Protein AF-A0A846WDI9-F1 (afdb_monomer)

Organism: NCBI:txid356147

Mean predicted aligned error: 8.76 Å

Solvent-accessible surface area (backbone atoms only — not comparable to full-atom values): 3375 Å² total; per-residue (Å²): 132,84,63,70,65,61,56,54,55,46,56,62,43,53,68,53,34,74,59,58,78,78,69,93,44,66,69,56,18,51,50,44,25,63,73,31,49,90,51,39,86,82,26,49,28,22,46,51,16,49,54,53,49,52,65,78,74,110

Secondary structure (DSSP, 8-state):
---HHHHHHHHHHHHHTS-----SSHHHHHHHHHHTGGGGGGSHHHHHHHHHHHHH--

pLDDT: mean 73.41, std 16.81, range [37.28, 91.88]

Sequence (58 aa):
MRRLDDLAVCEESDRDCTDPGSFASYNEAYSALKLHDAHGPQCQRHLAATAFVAAEHD

Foldseek 3Di:
DPDPVVVVLVVVVVVVLPDLDADPDLVRLVVQLVSCVVVPPVRNNVVRSVVVNVVVVD

Radius of gyration: 12.15 Å; Cα contacts (8 Å, |Δi|>4): 47; chains: 1; bounding box: 27×27×32 Å

Structure (mmCIF, N/CA/C/O backbone):
data_AF-A0A846WDI9-F1
#
_entry.id   AF-A0A846WDI9-F1
#
loop_
_atom_site.group_PDB
_atom_site.id
_atom_site.type_symbol
_atom_site.label_atom_id
_atom_site.label_a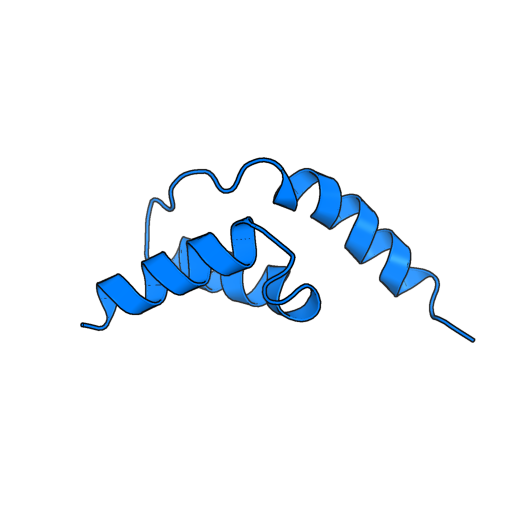lt_id
_atom_site.label_comp_id
_atom_site.label_asym_id
_atom_site.label_entity_id
_atom_site.label_seq_id
_atom_site.pdbx_PDB_ins_code
_atom_site.Cartn_x
_atom_site.Cartn_y
_atom_site.Cartn_z
_atom_site.occupancy
_atom_site.B_iso_or_equiv
_atom_site.auth_seq_id
_atom_site.auth_comp_id
_atom_site.auth_asym_id
_atom_site.auth_atom_id
_atom_site.pdbx_PDB_model_num
ATOM 1 N N . MET A 1 1 ? -17.614 5.056 24.386 1.00 37.28 1 MET A N 1
ATOM 2 C CA . MET A 1 1 ? -16.816 6.237 23.997 1.00 37.28 1 MET A CA 1
ATOM 3 C C . MET A 1 1 ? -15.975 5.838 22.793 1.00 37.28 1 MET A C 1
ATOM 5 O O . MET A 1 1 ? -15.062 5.044 22.967 1.00 37.28 1 MET A O 1
ATOM 9 N N . ARG A 1 2 ? -16.340 6.272 21.576 1.00 41.12 2 ARG A N 1
ATOM 10 C CA . ARG A 1 2 ? -15.451 6.148 20.405 1.00 41.12 2 ARG A CA 1
ATOM 11 C C . ARG A 1 2 ? -14.305 7.138 20.615 1.00 41.12 2 ARG A C 1
ATOM 13 O O . ARG A 1 2 ? -14.583 8.284 20.966 1.00 41.12 2 ARG A O 1
ATOM 20 N N . ARG A 1 3 ? -13.056 6.674 20.526 1.00 45.03 3 ARG A N 1
ATOM 21 C CA . ARG A 1 3 ? -11.874 7.525 20.702 1.00 45.03 3 ARG A CA 1
ATOM 22 C C . ARG A 1 3 ? -11.880 8.576 19.599 1.00 45.03 3 ARG A C 1
ATOM 24 O O . ARG A 1 3 ? -12.043 8.238 18.434 1.00 45.03 3 ARG A O 1
ATOM 31 N N . LEU A 1 4 ? -11.731 9.838 19.984 1.00 45.62 4 LEU A N 1
ATOM 32 C CA . LEU A 1 4 ? -11.543 10.946 19.047 1.00 45.62 4 LEU A CA 1
ATOM 33 C C . LEU A 1 4 ? -10.260 10.763 18.208 1.00 45.62 4 LEU A C 1
ATOM 35 O O . LEU A 1 4 ? -10.207 11.268 17.094 1.00 45.62 4 LEU A O 1
ATOM 39 N N . ASP A 1 5 ? -9.295 9.965 18.686 1.00 49.81 5 ASP A N 1
ATOM 40 C CA . ASP A 1 5 ? -8.102 9.555 17.931 1.00 49.81 5 ASP A CA 1
ATOM 41 C C . ASP A 1 5 ? -8.402 8.761 16.648 1.00 49.81 5 ASP A C 1
ATOM 43 O O . ASP A 1 5 ? -7.684 8.923 15.668 1.00 49.81 5 ASP A O 1
ATOM 47 N N . ASP A 1 6 ? -9.464 7.943 16.604 1.00 48.81 6 ASP A N 1
ATOM 48 C CA . ASP A 1 6 ? -9.814 7.168 15.397 1.00 48.81 6 ASP A CA 1
ATOM 49 C C . ASP A 1 6 ? -10.249 8.082 14.240 1.00 48.81 6 ASP A C 1
ATOM 51 O O . ASP A 1 6 ? -9.968 7.802 13.080 1.00 48.81 6 ASP A O 1
ATOM 55 N N . LEU A 1 7 ? -10.927 9.194 14.546 1.00 47.25 7 LEU A N 1
ATOM 56 C CA . LEU A 1 7 ? -11.384 10.148 13.531 1.00 47.25 7 LEU A CA 1
ATOM 57 C C . LEU A 1 7 ? -10.235 10.993 12.981 1.00 47.25 7 LEU A C 1
ATOM 59 O O . LEU A 1 7 ? -10.221 11.258 11.787 1.00 47.25 7 LEU A O 1
ATOM 63 N N . ALA A 1 8 ? -9.265 11.370 13.817 1.00 50.19 8 ALA A N 1
ATOM 64 C CA . ALA A 1 8 ? -8.097 12.129 13.374 1.00 50.19 8 ALA A CA 1
ATOM 65 C C . ALA A 1 8 ? -7.153 11.278 12.507 1.00 50.19 8 ALA A C 1
ATOM 67 O O . ALA A 1 8 ? -6.684 11.754 11.476 1.00 50.19 8 ALA A O 1
ATOM 68 N N . VAL A 1 9 ? -6.936 10.004 12.872 1.00 51.41 9 VAL A N 1
ATOM 69 C CA . VAL A 1 9 ? -6.206 9.044 12.022 1.00 51.41 9 VAL A CA 1
ATOM 70 C C . VAL A 1 9 ? -6.930 8.856 10.691 1.00 51.41 9 VAL A C 1
ATOM 72 O O . VAL A 1 9 ? -6.277 8.876 9.648 1.00 51.41 9 VAL A O 1
ATOM 75 N N . CYS A 1 10 ? -8.264 8.746 10.715 1.00 53.44 10 CYS A N 1
ATOM 76 C CA . CYS A 1 10 ? -9.069 8.694 9.500 1.00 53.44 10 CYS A CA 1
ATOM 77 C C . CYS A 1 10 ? -8.956 9.976 8.666 1.00 53.44 10 CYS A C 1
ATOM 79 O O . CYS A 1 10 ? -8.747 9.845 7.476 1.00 53.44 10 CYS A O 1
ATOM 81 N N . GLU A 1 11 ? -9.042 11.191 9.223 1.00 53.41 11 GLU A N 1
ATOM 82 C CA . GLU A 1 11 ? -8.988 12.438 8.432 1.00 53.41 11 GLU A CA 1
ATOM 83 C C . GLU A 1 11 ? -7.609 12.709 7.810 1.00 53.41 11 GLU A C 1
ATOM 85 O O . GLU A 1 11 ? -7.522 13.153 6.662 1.00 53.41 11 GLU A O 1
ATOM 90 N N . GLU A 1 12 ? -6.523 12.429 8.537 1.00 51.34 12 GLU A N 1
ATOM 91 C CA . GLU A 1 12 ? -5.165 12.558 7.994 1.00 51.34 12 GLU A CA 1
ATOM 92 C C . GLU A 1 12 ? -4.905 11.486 6.923 1.00 51.34 12 GLU A C 1
ATOM 94 O O . GLU A 1 12 ? -4.325 11.771 5.876 1.00 51.34 12 GLU A O 1
ATOM 99 N N . SER A 1 13 ? -5.444 10.281 7.124 1.00 52.91 13 SER A N 1
ATOM 100 C CA . SER A 1 13 ? -5.344 9.190 6.154 1.00 52.91 13 SER A CA 1
ATOM 101 C C . SER A 1 13 ? -6.313 9.301 4.979 1.00 52.91 13 SER A C 1
ATOM 103 O O . SER A 1 13 ? -6.005 8.766 3.922 1.00 52.91 13 SER A O 1
ATOM 105 N N . ASP A 1 14 ? -7.448 9.995 5.108 1.00 55.03 14 ASP A N 1
ATOM 106 C CA . ASP A 1 14 ? -8.402 10.246 4.016 1.00 55.03 14 ASP A CA 1
ATOM 107 C C . ASP A 1 14 ? -7.728 11.086 2.925 1.00 55.03 14 ASP A C 1
ATOM 109 O O . ASP A 1 14 ? -7.863 10.797 1.737 1.00 55.03 14 ASP A O 1
ATOM 113 N N . ARG A 1 15 ? -6.897 12.061 3.333 1.00 53.78 15 ARG A N 1
ATOM 114 C CA . ARG A 1 15 ? -6.021 12.812 2.419 1.00 53.78 15 ARG A CA 1
ATOM 115 C C . ARG A 1 15 ? -5.014 11.916 1.697 1.00 53.78 15 ARG A C 1
ATOM 117 O O . ARG A 1 15 ? -4.775 12.120 0.506 1.00 53.78 15 ARG A O 1
ATOM 124 N N . ASP A 1 16 ? -4.451 10.927 2.385 1.00 60.84 16 ASP A N 1
ATOM 125 C CA . ASP A 1 16 ? -3.490 9.973 1.813 1.00 60.84 16 ASP A CA 1
ATOM 126 C C . ASP A 1 16 ? -4.144 8.819 1.026 1.00 60.84 16 ASP A C 1
ATOM 128 O O . ASP A 1 16 ? -3.472 8.160 0.232 1.00 60.84 16 ASP A O 1
ATOM 132 N N . CYS A 1 17 ? -5.448 8.571 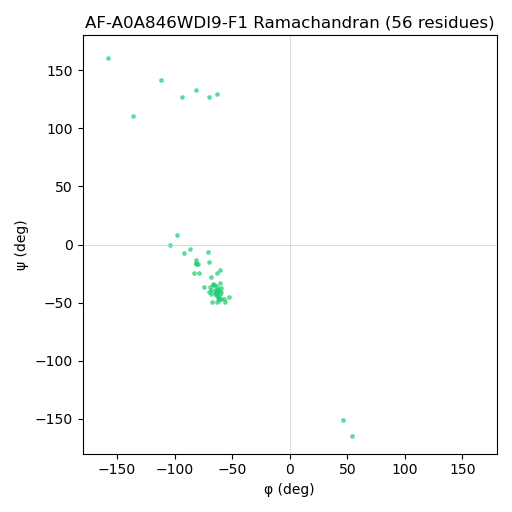1.198 1.00 62.19 17 CYS A N 1
ATOM 133 C CA . CYS A 1 17 ? -6.196 7.529 0.483 1.00 62.19 17 CYS A CA 1
ATOM 134 C C . CYS A 1 17 ? -6.742 7.997 -0.884 1.00 62.19 17 CYS A C 1
ATOM 136 O O . CYS A 1 17 ? -7.313 7.174 -1.601 1.00 62.19 17 CYS A O 1
ATOM 138 N N . THR A 1 18 ? -6.578 9.274 -1.260 1.00 63.78 18 THR A N 1
ATOM 139 C CA . THR A 1 18 ? -7.076 9.824 -2.539 1.00 63.78 18 THR A CA 1
ATOM 140 C C . THR A 1 18 ? -6.171 9.595 -3.752 1.00 63.78 18 THR A C 1
ATOM 142 O O . THR A 1 18 ? -6.680 9.580 -4.870 1.00 63.78 18 THR A O 1
ATOM 145 N N . ASP A 1 19 ? -4.863 9.409 -3.561 1.00 66.38 19 ASP A N 1
ATOM 146 C CA . ASP A 1 19 ? -3.934 9.066 -4.643 1.00 66.38 19 ASP A CA 1
ATOM 147 C C . ASP A 1 19 ? -2.989 7.959 -4.158 1.00 66.38 19 ASP A C 1
ATOM 149 O O . ASP A 1 19 ? -2.170 8.197 -3.268 1.00 66.38 19 ASP A O 1
ATOM 153 N N . PRO A 1 20 ? -3.107 6.725 -4.678 1.00 64.00 20 PRO A N 1
ATOM 154 C CA . PRO A 1 20 ? -2.249 5.637 -4.230 1.00 64.00 20 PRO A CA 1
ATOM 155 C C . PRO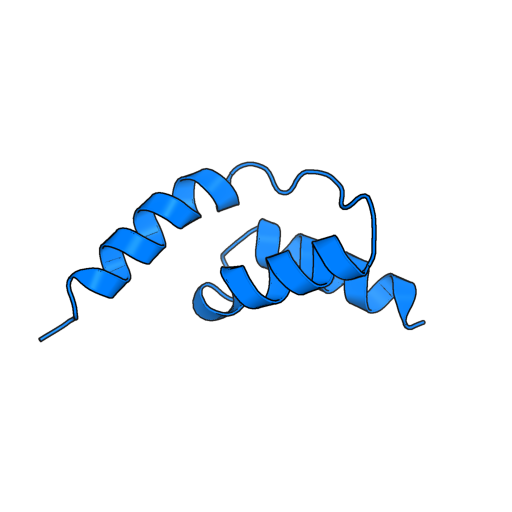 A 1 20 ? -0.792 5.797 -4.683 1.00 64.00 20 PRO A C 1
ATOM 157 O O . PRO A 1 20 ? 0.075 5.104 -4.149 1.00 64.00 20 PRO A O 1
ATOM 160 N N . GLY A 1 21 ? -0.517 6.680 -5.652 1.00 67.50 21 GLY A N 1
ATOM 161 C CA . GLY A 1 21 ? 0.762 6.749 -6.341 1.00 67.50 21 GLY A CA 1
ATOM 162 C C . GLY A 1 21 ? 1.189 5.405 -6.942 1.00 67.50 21 GLY A C 1
ATOM 163 O O . GLY A 1 21 ? 0.411 4.462 -7.088 1.00 67.50 21 GLY A O 1
ATOM 164 N N . SER A 1 22 ? 2.464 5.319 -7.310 1.00 75.94 22 SER A N 1
ATOM 165 C CA . SER A 1 22 ? 3.164 4.053 -7.564 1.00 75.94 22 SER A CA 1
ATOM 166 C C . SER A 1 22 ? 4.201 3.875 -6.459 1.00 75.94 22 SER A C 1
ATOM 168 O O . SER A 1 22 ? 4.831 4.859 -6.077 1.00 75.94 22 SER A O 1
ATOM 170 N N . PHE A 1 23 ? 4.419 2.656 -5.966 1.00 87.44 23 PHE A N 1
ATOM 171 C CA . PHE A 1 23 ? 5.495 2.406 -5.004 1.00 87.44 23 PHE A CA 1
ATOM 172 C C . PHE A 1 23 ? 6.822 2.244 -5.740 1.00 87.44 23 PHE A C 1
ATOM 174 O O . PHE A 1 23 ? 6.907 1.503 -6.719 1.00 87.44 23 PHE A O 1
ATOM 181 N N . ALA A 1 24 ? 7.866 2.921 -5.269 1.00 87.19 24 ALA A N 1
ATOM 182 C CA . ALA A 1 24 ? 9.204 2.809 -5.837 1.00 87.19 24 ALA A CA 1
ATOM 183 C C . ALA A 1 24 ? 9.950 1.564 -5.331 1.00 87.19 24 ALA A C 1
ATOM 185 O O . ALA A 1 24 ? 10.974 1.185 -5.897 1.00 87.19 24 ALA A O 1
ATOM 186 N N . SER A 1 25 ? 9.478 0.939 -4.246 1.00 89.38 25 SER A N 1
ATOM 187 C CA . SER A 1 25 ? 10.097 -0.260 -3.676 1.00 89.38 25 SER A CA 1
ATOM 188 C C . SER A 1 25 ? 9.137 -1.091 -2.825 1.00 89.38 25 SER A C 1
ATOM 190 O O . SER A 1 25 ? 8.162 -0.577 -2.274 1.00 89.38 25 SER A O 1
ATOM 192 N N . TYR A 1 26 ? 9.493 -2.363 -2.618 1.00 89.81 26 TYR A N 1
ATOM 193 C CA . TYR A 1 26 ? 8.794 -3.261 -1.697 1.00 89.81 26 TYR A CA 1
ATOM 194 C C . TYR A 1 26 ? 8.650 -2.681 -0.281 1.00 89.81 26 TYR A C 1
ATOM 196 O O . TYR A 1 26 ? 7.573 -2.729 0.306 1.00 89.81 26 TYR A O 1
ATOM 204 N N . ASN A 1 27 ? 9.719 -2.102 0.281 1.00 91.88 27 ASN A N 1
ATOM 205 C CA . ASN A 1 27 ? 9.692 -1.565 1.647 1.00 91.88 27 ASN A CA 1
ATOM 206 C C . ASN A 1 27 ? 8.737 -0.375 1.787 1.00 91.88 27 ASN A C 1
ATOM 208 O O . ASN A 1 27 ? 8.091 -0.220 2.825 1.00 91.88 27 ASN A O 1
ATOM 212 N N . GLU A 1 28 ? 8.636 0.453 0.749 1.00 86.94 28 GLU A N 1
ATOM 213 C CA . GLU A 1 28 ? 7.690 1.564 0.703 1.00 86.94 28 GLU A CA 1
ATOM 214 C C . GLU A 1 28 ? 6.248 1.048 0.646 1.00 86.94 28 GLU A C 1
ATOM 216 O O . GLU A 1 28 ? 5.431 1.436 1.483 1.00 86.94 28 GLU A O 1
ATOM 221 N N . ALA A 1 29 ? 5.964 0.104 -0.259 1.00 89.44 29 ALA A N 1
ATOM 222 C CA . ALA A 1 29 ? 4.659 -0.545 -0.355 1.00 89.44 29 ALA A CA 1
ATOM 223 C C . ALA A 1 29 ? 4.265 -1.208 0.972 1.00 89.44 29 ALA A C 1
ATOM 225 O O . ALA A 1 29 ? 3.174 -0.986 1.488 1.00 89.44 29 ALA A O 1
ATOM 226 N N . TYR A 1 30 ? 5.175 -1.954 1.594 1.00 90.00 30 TYR A N 1
ATOM 227 C CA . TYR A 1 30 ? 4.911 -2.632 2.860 1.00 90.00 30 TYR A CA 1
ATOM 228 C C . TYR A 1 30 ? 4.688 -1.657 4.030 1.00 90.00 30 TYR A C 1
ATOM 230 O O . TYR A 1 30 ? 3.871 -1.918 4.916 1.00 90.00 30 TYR A O 1
ATOM 238 N N . SER A 1 31 ? 5.372 -0.509 4.030 1.00 88.25 31 SER A N 1
ATOM 239 C CA . SER A 1 31 ? 5.159 0.545 5.032 1.00 88.25 31 SER A CA 1
ATOM 240 C C . SER A 1 31 ? 3.788 1.202 4.867 1.00 88.25 31 SER A C 1
ATOM 242 O O . SER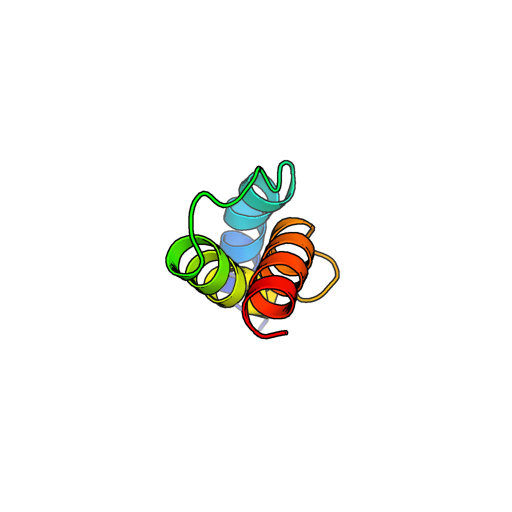 A 1 31 ? 3.076 1.382 5.854 1.00 88.25 31 SER A O 1
ATOM 244 N N . ALA A 1 32 ? 3.385 1.489 3.625 1.00 86.31 32 ALA A N 1
ATOM 245 C CA . ALA A 1 32 ? 2.052 1.999 3.315 1.00 86.31 32 ALA A CA 1
ATOM 246 C C . ALA A 1 32 ? 0.956 0.984 3.676 1.00 86.31 32 ALA A C 1
ATOM 248 O O . ALA A 1 32 ? -0.053 1.354 4.271 1.00 86.31 32 ALA A O 1
ATOM 249 N N . LEU A 1 33 ? 1.174 -0.306 3.402 1.00 88.25 33 LEU A N 1
ATOM 250 C CA . LEU A 1 33 ? 0.246 -1.367 3.788 1.00 88.25 33 LEU A CA 1
ATOM 251 C C . LEU A 1 33 ? -0.018 -1.350 5.296 1.00 88.25 33 LEU A C 1
ATOM 253 O O . LEU A 1 33 ? -1.172 -1.324 5.711 1.00 88.25 33 LEU A O 1
ATOM 257 N N . LYS A 1 34 ? 1.049 -1.303 6.105 1.00 87.81 34 LYS A N 1
ATOM 258 C CA . LYS A 1 34 ? 0.949 -1.248 7.570 1.00 87.81 34 LYS A CA 1
ATOM 259 C C . LYS A 1 34 ? 0.272 0.019 8.075 1.00 87.81 34 LYS A C 1
ATOM 261 O O . LYS A 1 34 ? -0.504 -0.057 9.021 1.00 87.81 34 LYS A O 1
ATOM 266 N N . LEU A 1 35 ? 0.572 1.166 7.469 1.00 85.06 35 LEU A N 1
ATOM 267 C CA . LEU A 1 35 ? -0.019 2.441 7.868 1.00 85.06 35 LEU A CA 1
ATOM 268 C C . LEU A 1 35 ? -1.532 2.464 7.612 1.00 85.06 35 LEU A C 1
ATOM 270 O O . LEU A 1 35 ? -2.290 2.950 8.444 1.00 85.06 35 LEU A O 1
ATOM 274 N N . HIS A 1 36 ? -1.971 1.890 6.491 1.00 84.25 36 HIS A N 1
ATOM 275 C CA . HIS A 1 36 ? -3.375 1.886 6.082 1.00 84.25 36 HIS A CA 1
ATOM 276 C C . HIS A 1 36 ? -4.125 0.587 6.432 1.00 84.25 36 HIS A C 1
ATOM 278 O O . HIS A 1 36 ? -5.272 0.431 6.023 1.00 84.25 36 HIS A O 1
ATOM 284 N N . ASP A 1 37 ? -3.528 -0.330 7.202 1.00 84.00 37 ASP A N 1
ATOM 285 C CA . ASP A 1 37 ? -4.132 -1.624 7.570 1.00 84.00 37 ASP A CA 1
ATOM 286 C C . ASP A 1 37 ? -5.451 -1.453 8.340 1.00 84.00 37 ASP A C 1
ATOM 288 O O . ASP A 1 37 ? -6.436 -2.141 8.078 1.00 84.00 37 ASP A O 1
ATOM 292 N N . ALA A 1 38 ? -5.518 -0.438 9.208 1.00 81.44 38 ALA A N 1
ATOM 293 C CA . ALA A 1 38 ? -6.725 -0.087 9.955 1.00 81.44 38 ALA A CA 1
ATOM 294 C C . ALA A 1 38 ? -7.898 0.345 9.051 1.00 81.44 38 ALA A C 1
ATOM 296 O O . ALA A 1 38 ? -9.059 0.206 9.439 1.00 81.44 38 ALA A O 1
ATOM 297 N N . HIS A 1 39 ? -7.610 0.836 7.840 1.00 79.44 39 HIS A N 1
ATOM 298 C CA . HIS A 1 39 ? -8.626 1.199 6.856 1.00 79.44 39 HIS A CA 1
ATOM 299 C C . HIS A 1 39 ? -8.970 0.063 5.905 1.00 79.44 39 HIS A C 1
ATOM 301 O O . HIS A 1 39 ? -9.884 0.249 5.122 1.00 79.44 39 HIS A O 1
ATOM 307 N N . GLY A 1 40 ? -8.274 -1.073 5.912 1.00 78.69 40 GLY A N 1
ATOM 308 C CA . GLY A 1 40 ? -8.614 -2.228 5.082 1.00 78.69 40 GLY A CA 1
ATOM 309 C C . GLY A 1 40 ? -8.925 -1.922 3.597 1.00 78.69 40 GLY A C 1
ATOM 310 O O . GLY A 1 40 ? -8.403 -0.964 3.016 1.00 78.69 40 GLY A O 1
ATOM 311 N N . PRO A 1 41 ? -9.782 -2.729 2.941 1.00 80.44 41 PRO A N 1
ATOM 312 C CA . PRO A 1 41 ? -10.009 -2.656 1.495 1.00 80.44 41 PRO A CA 1
ATOM 313 C C . PRO A 1 41 ? -10.776 -1.408 1.035 1.00 80.44 41 PRO A C 1
ATOM 315 O O . PRO A 1 41 ? -10.918 -1.200 -0.166 1.00 80.44 41 PRO A O 1
ATOM 318 N N . GLN A 1 42 ? -11.283 -0.575 1.947 1.00 78.88 42 GLN A N 1
ATOM 319 C CA . GLN A 1 42 ? -11.917 0.694 1.591 1.00 78.88 42 GLN A CA 1
ATOM 320 C C . GLN A 1 42 ? -10.912 1.823 1.301 1.00 78.88 42 GLN A C 1
ATOM 322 O O . GLN A 1 42 ? -11.293 2.801 0.663 1.00 78.88 42 GLN A O 1
ATOM 327 N N . CYS A 1 43 ? -9.637 1.698 1.697 1.00 81.81 43 CYS A N 1
ATOM 328 C CA . CYS A 1 43 ? -8.594 2.661 1.323 1.00 81.81 43 CYS A CA 1
ATOM 329 C C . CYS A 1 43 ? -7.842 2.212 0.060 1.00 81.81 43 CYS A C 1
ATOM 331 O O . CYS A 1 43 ? -7.274 1.117 0.007 1.00 81.81 43 CYS A O 1
ATOM 333 N N . GLN A 1 44 ? -7.760 3.088 -0.948 1.00 82.50 44 GLN A N 1
ATOM 334 C CA . GLN A 1 44 ? -7.082 2.775 -2.212 1.00 82.50 44 GLN A CA 1
ATOM 335 C C . GLN A 1 44 ? -5.580 2.515 -2.035 1.00 82.50 44 GLN A C 1
ATOM 337 O O . GLN A 1 44 ? -5.047 1.615 -2.680 1.00 82.50 44 GLN A O 1
ATOM 342 N N . ARG A 1 45 ? -4.899 3.232 -1.126 1.00 84.12 45 ARG A N 1
ATOM 343 C CA . ARG A 1 45 ? -3.482 2.974 -0.809 1.00 84.12 45 ARG A CA 1
ATOM 344 C C . ARG A 1 45 ? -3.255 1.590 -0.210 1.00 84.12 45 ARG A C 1
ATOM 346 O O . ARG A 1 45 ? -2.288 0.936 -0.585 1.00 84.12 45 ARG A O 1
ATOM 353 N N . HIS A 1 46 ? -4.136 1.132 0.683 1.00 87.69 46 HIS A N 1
ATOM 354 C CA . HIS A 1 46 ? -4.050 -0.219 1.245 1.00 87.69 46 HIS A CA 1
ATOM 355 C C . HIS A 1 46 ? -4.173 -1.272 0.136 1.00 87.69 46 HIS A C 1
ATOM 357 O O . HIS A 1 46 ? -3.352 -2.186 0.056 1.00 87.69 46 HIS A O 1
ATOM 363 N N . LEU A 1 47 ? -5.146 -1.105 -0.767 1.00 87.31 47 LEU A N 1
ATOM 364 C CA . LEU A 1 47 ? -5.326 -1.992 -1.918 1.00 87.31 47 LEU A CA 1
ATOM 365 C C . LEU A 1 47 ? -4.110 -1.989 -2.854 1.00 87.31 47 LEU A C 1
ATOM 367 O O . LEU A 1 47 ? -3.617 -3.055 -3.219 1.00 87.31 47 LEU A O 1
ATOM 371 N N . ALA A 1 48 ? -3.603 -0.810 -3.216 1.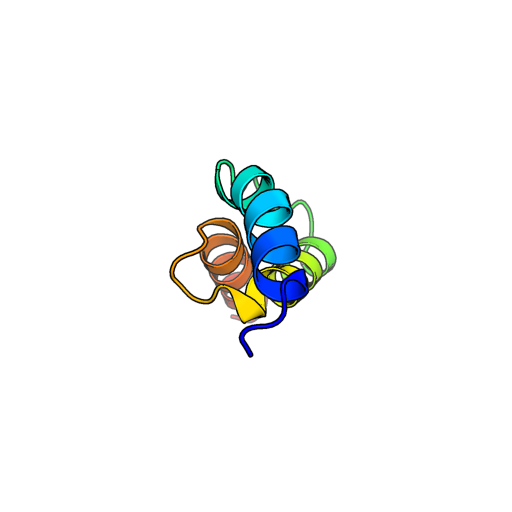00 88.00 48 ALA A N 1
ATOM 372 C CA . ALA A 1 48 ? -2.444 -0.678 -4.092 1.00 88.00 48 ALA A CA 1
ATOM 373 C C . ALA A 1 48 ? -1.189 -1.306 -3.465 1.00 88.00 48 ALA A C 1
ATOM 375 O O . ALA A 1 48 ? -0.46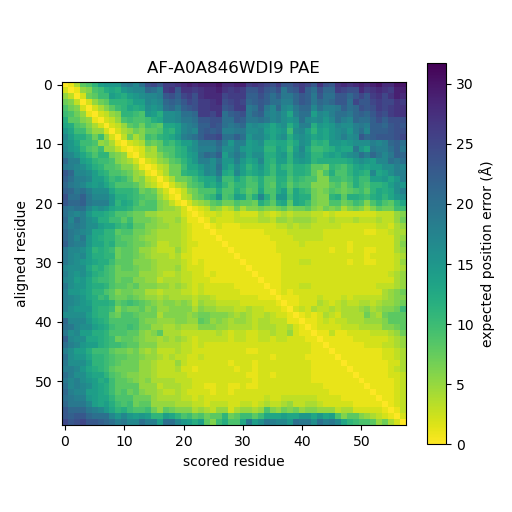6 -2.047 -4.130 1.00 88.00 48 ALA A O 1
ATOM 376 N N . ALA A 1 49 ? -0.950 -1.048 -2.177 1.00 89.38 49 ALA A N 1
ATOM 377 C CA . ALA A 1 49 ? 0.180 -1.601 -1.440 1.00 89.38 49 ALA A CA 1
ATOM 378 C C . ALA A 1 49 ? 0.095 -3.126 -1.326 1.00 89.38 49 ALA A C 1
ATOM 380 O O . ALA A 1 49 ? 1.094 -3.814 -1.529 1.00 89.38 49 ALA A O 1
ATOM 381 N N . THR A 1 50 ? -1.104 -3.657 -1.064 1.00 90.50 50 THR A N 1
ATOM 382 C CA . THR A 1 50 ? -1.358 -5.104 -1.031 1.00 90.50 50 THR A CA 1
ATOM 383 C C . THR A 1 50 ? -1.037 -5.744 -2.378 1.00 90.50 50 THR A C 1
ATOM 385 O O . THR A 1 50 ? -0.346 -6.758 -2.421 1.00 90.50 50 THR A O 1
ATOM 388 N N . ALA A 1 51 ? -1.497 -5.142 -3.480 1.00 89.75 51 ALA A N 1
ATOM 389 C CA . ALA A 1 51 ? -1.251 -5.657 -4.823 1.00 89.75 51 AL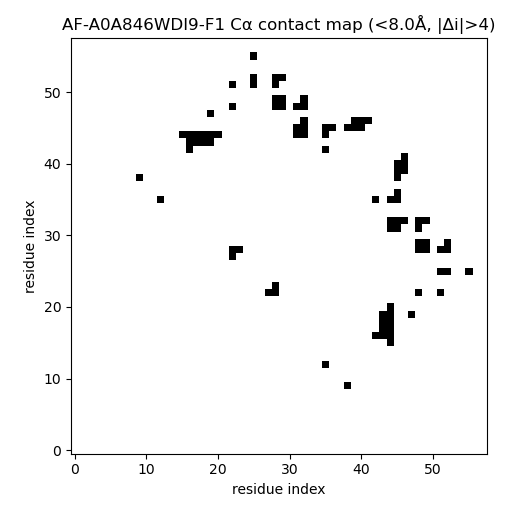A A CA 1
ATOM 390 C C . ALA A 1 51 ? 0.243 -5.650 -5.182 1.00 89.75 51 ALA A C 1
ATOM 392 O O . ALA A 1 51 ? 0.745 -6.640 -5.709 1.00 89.75 51 ALA A O 1
ATOM 393 N N . PHE A 1 52 ? 0.962 -4.570 -4.859 1.00 91.50 52 PHE A N 1
ATOM 394 C CA . PHE A 1 52 ? 2.402 -4.474 -5.109 1.00 91.50 52 PHE A CA 1
ATOM 395 C C . PHE A 1 52 ? 3.188 -5.519 -4.306 1.00 91.50 52 PHE A C 1
ATOM 397 O O . PHE A 1 52 ? 3.995 -6.254 -4.865 1.00 91.50 52 PHE A O 1
ATOM 404 N N . VAL A 1 53 ? 2.926 -5.616 -2.997 1.00 90.38 53 VAL A N 1
ATOM 405 C CA . VAL A 1 53 ? 3.578 -6.592 -2.107 1.00 90.38 53 VAL A CA 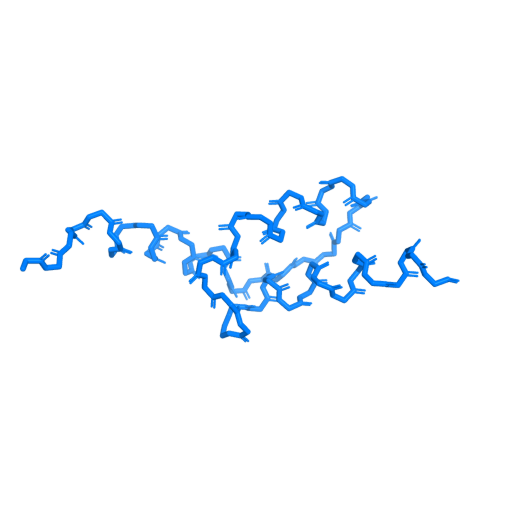1
ATOM 406 C C . VAL A 1 53 ? 3.307 -8.022 -2.569 1.00 90.38 53 VAL A C 1
ATOM 408 O O . VAL A 1 53 ? 4.225 -8.833 -2.552 1.00 90.38 53 VAL A O 1
ATOM 411 N N . ALA A 1 54 ? 2.083 -8.334 -3.002 1.00 89.75 54 ALA A N 1
ATOM 412 C CA . ALA A 1 54 ? 1.752 -9.655 -3.526 1.00 89.75 54 ALA A CA 1
ATOM 413 C C . ALA A 1 54 ? 2.503 -9.972 -4.829 1.00 89.75 54 ALA A C 1
ATOM 415 O O . ALA A 1 54 ? 3.001 -11.080 -4.973 1.00 89.75 54 ALA A O 1
ATOM 416 N N . ALA A 1 55 ? 2.622 -9.005 -5.745 1.00 87.19 55 ALA A N 1
ATOM 417 C CA . ALA A 1 55 ? 3.307 -9.191 -7.025 1.00 87.19 55 ALA A CA 1
ATOM 418 C C . ALA A 1 55 ? 4.830 -9.387 -6.894 1.00 87.19 55 ALA A C 1
ATOM 420 O O . ALA A 1 55 ? 5.429 -10.029 -7.744 1.00 87.19 55 ALA A O 1
ATOM 421 N N . GLU A 1 56 ? 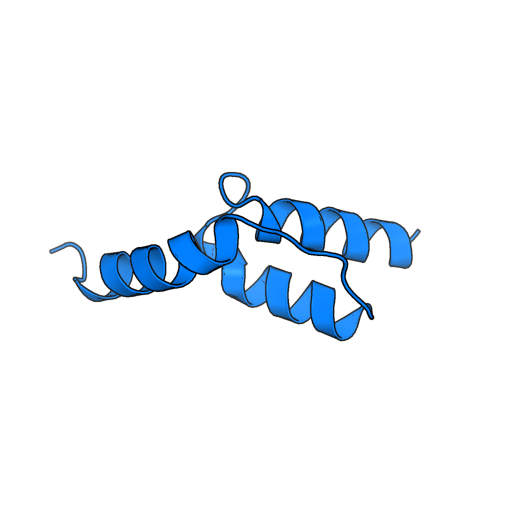5.455 -8.844 -5.847 1.00 84.00 56 GLU A N 1
ATOM 422 C CA . GLU A 1 56 ? 6.893 -9.023 -5.576 1.00 84.00 56 GLU A CA 1
ATOM 423 C C . GLU A 1 56 ? 7.222 -10.354 -4.869 1.00 84.00 56 GLU A C 1
ATOM 425 O O . GLU A 1 56 ? 8.394 -10.711 -4.758 1.00 84.00 56 GLU A O 1
ATOM 430 N N . HIS A 1 57 ? 6.216 -11.064 -4.339 1.00 66.25 57 HIS A N 1
ATOM 431 C CA . HIS A 1 57 ? 6.380 -12.359 -3.651 1.00 66.25 57 HIS A CA 1
ATOM 432 C C . HIS A 1 57 ? 5.957 -13.573 -4.495 1.00 66.25 57 HIS A C 1
ATOM 434 O O . HIS A 1 57 ? 6.062 -14.695 -3.994 1.00 66.25 57 HIS A O 1
ATOM 440 N N . ASP A 1 58 ? 5.494 -13.364 -5.729 1.00 55.53 58 ASP A N 1
ATOM 441 C CA . ASP A 1 58 ? 5.180 -14.413 -6.718 1.00 55.53 58 ASP A CA 1
ATOM 442 C C . ASP A 1 58 ? 6.403 -14.710 -7.610 1.00 55.53 58 ASP A C 1
ATOM 444 O O . ASP A 1 58 ? 6.693 -15.907 -7.848 1.00 55.53 58 ASP A O 1
#